Protein AF-A0A7C3ZSX3-F1 (afdb_monomer_lite)

Secondary structure (DSSP, 8-state):
--HHHHHHHHHHHHHHHHS--HHHHHHHHHHHHHHHHHHHHHHHHHHHHHHHHHHHHHHHHHHHHHH-

Sequence (68 aa):
MDSWTIATFIGASFLLYLTPGADMMFTIASGVAGGPRAGLAAACGIALGVMVHVTAAAAGLAVLVATS

Foldseek 3Di:
DDVVVVVVVVVVVVVVVVPCDPLRVQLVVLCVVPNNVSSVVSNVVVVVVVVVVVVVVVVVVVVVVVVD

Structure (mmCIF, N/CA/C/O backbone):
data_AF-A0A7C3ZSX3-F1
#
_entry.id   AF-A0A7C3ZSX3-F1
#
loop_
_atom_site.group_PDB
_atom_site.id
_atom_site.type_symbol
_atom_site.label_atom_id
_atom_site.label_alt_id
_atom_site.label_comp_id
_atom_site.label_asym_id
_atom_site.label_entity_id
_atom_site.label_seq_id
_atom_site.pdbx_PDB_ins_code
_atom_site.Cartn_x
_atom_site.Cartn_y
_atom_site.Cartn_z
_atom_site.occupancy
_atom_site.B_iso_or_equiv
_atom_site.auth_seq_id
_atom_site.auth_comp_id
_atom_site.auth_asym_id
_atom_site.auth_atom_id
_atom_site.pdbx_PDB_model_num
ATOM 1 N N . MET A 1 1 ? 28.949 -2.860 1.946 1.00 62.81 1 MET A N 1
ATOM 2 C CA . MET A 1 1 ? 27.858 -1.871 2.044 1.00 62.81 1 MET A CA 1
ATOM 3 C C . MET A 1 1 ? 28.308 -0.846 3.057 1.00 62.81 1 MET A C 1
ATOM 5 O O . MET A 1 1 ? 28.609 -1.225 4.182 1.00 62.81 1 MET A O 1
ATOM 9 N N . ASP A 1 2 ? 28.458 0.400 2.639 1.00 85.12 2 ASP A N 1
ATOM 10 C CA . ASP A 1 2 ? 29.024 1.465 3.469 1.00 85.12 2 ASP A CA 1
ATOM 11 C C . ASP A 1 2 ? 28.006 1.833 4.555 1.00 85.12 2 ASP A C 1
ATOM 13 O O . ASP A 1 2 ? 26.819 1.999 4.262 1.00 85.12 2 ASP A O 1
ATOM 17 N N . SER A 1 3 ? 28.435 1.958 5.814 1.00 84.81 3 SER A N 1
ATOM 18 C CA . SER A 1 3 ? 27.529 2.229 6.946 1.00 84.81 3 SER A CA 1
ATOM 19 C C . SER A 1 3 ? 26.717 3.517 6.763 1.00 84.81 3 SER A C 1
ATOM 21 O O . SER A 1 3 ? 25.590 3.621 7.241 1.00 84.81 3 SER A O 1
ATOM 23 N N . TRP A 1 4 ? 27.271 4.476 6.018 1.00 92.56 4 TRP A N 1
ATOM 24 C CA . TRP A 1 4 ? 26.605 5.716 5.629 1.00 92.56 4 TRP A CA 1
ATOM 25 C C . TRP A 1 4 ? 25.385 5.477 4.732 1.00 92.56 4 TRP A C 1
ATOM 27 O O . TRP A 1 4 ? 24.320 6.036 4.978 1.00 92.56 4 TRP A O 1
ATOM 37 N N . THR A 1 5 ? 25.512 4.594 3.739 1.00 92.38 5 THR A N 1
ATOM 38 C CA . THR A 1 5 ? 24.428 4.216 2.821 1.00 92.38 5 THR A CA 1
ATOM 39 C C . THR A 1 5 ? 23.299 3.504 3.563 1.00 92.38 5 THR A C 1
ATOM 41 O O . THR A 1 5 ? 22.126 3.720 3.274 1.00 92.38 5 THR A O 1
ATOM 44 N N . ILE A 1 6 ? 23.635 2.688 4.568 1.00 92.06 6 ILE A N 1
ATOM 45 C CA . ILE A 1 6 ? 22.637 2.021 5.416 1.00 92.06 6 ILE A CA 1
ATOM 46 C C . ILE A 1 6 ? 21.901 3.046 6.291 1.00 92.06 6 ILE A C 1
ATOM 48 O O . ILE A 1 6 ? 20.677 3.004 6.375 1.00 92.06 6 ILE A O 1
ATOM 52 N N . ALA A 1 7 ? 22.615 3.990 6.910 1.00 91.94 7 ALA A N 1
ATOM 53 C CA . ALA A 1 7 ? 22.002 5.010 7.761 1.00 91.94 7 ALA A CA 1
ATOM 54 C C . ALA A 1 7 ? 21.043 5.928 6.980 1.00 91.94 7 ALA A C 1
ATOM 56 O O . ALA A 1 7 ? 19.927 6.188 7.437 1.00 91.94 7 ALA A O 1
ATOM 57 N N . THR A 1 8 ? 21.439 6.378 5.786 1.00 93.25 8 THR A N 1
ATOM 58 C CA . THR A 1 8 ? 20.577 7.203 4.925 1.00 93.25 8 THR A CA 1
ATOM 59 C C . THR A 1 8 ? 19.393 6.411 4.375 1.00 93.25 8 THR A C 1
ATOM 61 O O . THR A 1 8 ? 18.281 6.936 4.347 1.00 93.25 8 THR A O 1
ATOM 64 N N . PHE A 1 9 ? 19.585 5.136 4.021 1.00 90.56 9 PHE A N 1
ATOM 65 C CA . PHE A 1 9 ? 18.498 4.245 3.612 1.00 90.56 9 PHE A CA 1
ATOM 66 C C . PHE A 1 9 ? 17.474 4.027 4.730 1.00 90.56 9 PHE A C 1
ATOM 68 O O . PHE A 1 9 ? 16.273 4.110 4.474 1.00 90.56 9 PHE A O 1
ATOM 75 N N . ILE A 1 10 ? 17.923 3.788 5.967 1.00 92.44 10 ILE A N 1
ATOM 76 C CA . ILE A 1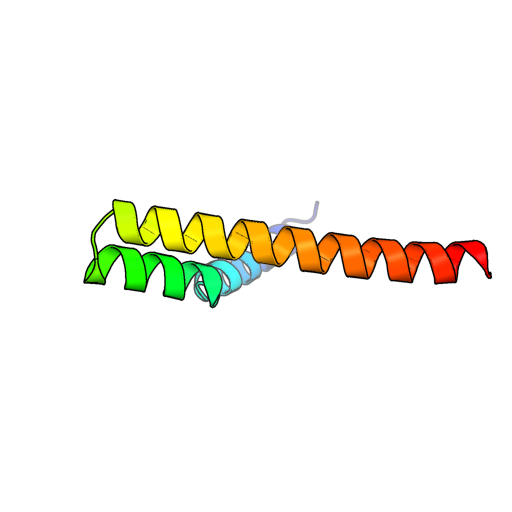 10 ? 17.034 3.641 7.128 1.00 92.44 10 ILE A CA 1
ATOM 77 C C . ILE A 1 10 ? 16.239 4.931 7.345 1.00 92.44 10 ILE A C 1
ATOM 79 O O . ILE A 1 10 ? 15.020 4.866 7.481 1.00 92.44 10 ILE A O 1
ATOM 83 N N . GLY A 1 11 ? 16.894 6.096 7.320 1.00 92.50 11 GLY A N 1
ATOM 84 C CA . GLY A 1 11 ? 16.216 7.387 7.474 1.00 92.50 11 GLY A CA 1
ATOM 85 C C . GLY A 1 11 ? 15.171 7.648 6.385 1.00 92.50 11 GLY A C 1
ATOM 86 O O . GLY A 1 11 ? 14.031 7.996 6.691 1.00 92.50 11 GLY A O 1
ATOM 87 N N . ALA A 1 12 ? 15.526 7.418 5.120 1.00 89.31 12 ALA A N 1
ATOM 88 C CA . ALA A 1 12 ? 14.605 7.566 3.994 1.00 89.31 12 ALA A CA 1
ATOM 89 C C . ALA A 1 12 ? 13.435 6.572 4.069 1.00 89.31 12 ALA A C 1
ATOM 91 O O . ALA A 1 12 ? 12.285 6.958 3.874 1.00 89.31 12 ALA A O 1
ATOM 92 N N . SER A 1 13 ? 13.707 5.311 4.414 1.00 85.56 13 SER A N 1
ATOM 93 C CA . SER A 1 13 ? 12.674 4.285 4.594 1.00 85.56 13 SER A CA 1
ATOM 94 C C . SER A 1 13 ? 11.720 4.644 5.729 1.00 85.56 13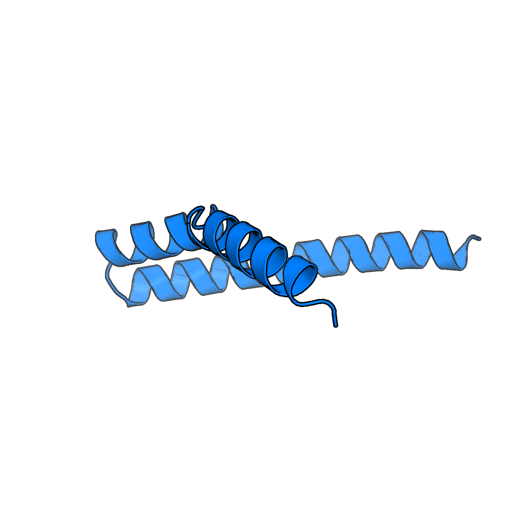 SER A C 1
ATOM 96 O O . SER A 1 13 ? 10.519 4.445 5.592 1.00 85.56 13 SER A O 1
ATOM 98 N N . PHE A 1 14 ? 12.231 5.213 6.825 1.00 85.12 14 PHE A N 1
ATOM 99 C CA . PHE A 1 14 ? 11.413 5.665 7.949 1.00 85.12 14 PHE A CA 1
ATOM 100 C C . PHE A 1 14 ? 10.487 6.816 7.546 1.00 85.12 14 PHE A C 1
ATOM 102 O O . PHE A 1 14 ? 9.303 6.792 7.873 1.00 85.12 14 PHE A O 1
ATOM 109 N N . LEU A 1 15 ? 10.999 7.788 6.782 1.00 85.94 15 LEU A N 1
ATOM 110 C CA . LEU A 1 15 ? 10.185 8.870 6.221 1.00 85.94 15 LEU A CA 1
ATOM 111 C C . LEU A 1 15 ? 9.102 8.337 5.274 1.00 85.94 15 LEU A C 1
ATOM 113 O O . LEU A 1 15 ? 7.958 8.772 5.370 1.00 85.94 15 LEU A O 1
ATOM 117 N N . LEU A 1 16 ? 9.433 7.363 4.421 1.00 82.44 16 LEU A N 1
ATOM 118 C CA . LEU A 1 16 ? 8.461 6.714 3.535 1.00 82.44 16 LEU A CA 1
ATOM 119 C C . LEU A 1 16 ? 7.401 5.920 4.305 1.00 82.44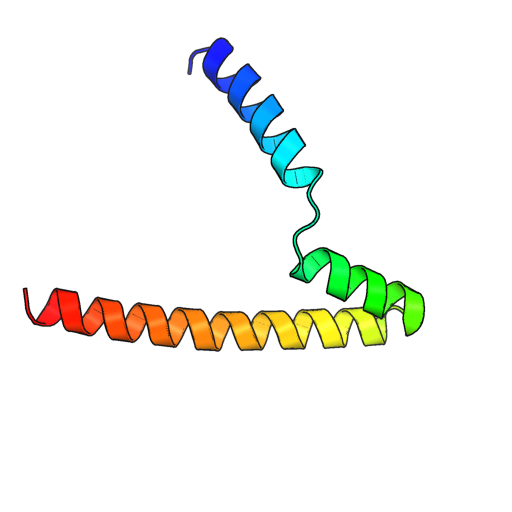 16 LEU A C 1
ATOM 121 O O . LEU A 1 16 ? 6.233 5.941 3.927 1.00 82.44 16 LEU A O 1
ATOM 125 N N . TYR A 1 17 ? 7.781 5.253 5.396 1.00 75.75 17 TYR A N 1
ATOM 126 C CA . TYR A 1 17 ? 6.837 4.543 6.263 1.00 75.75 17 TYR A CA 1
ATOM 127 C C . TYR A 1 17 ? 5.916 5.504 7.026 1.00 75.75 17 TYR A C 1
ATOM 129 O O . TYR A 1 17 ? 4.761 5.175 7.293 1.00 75.75 17 TYR A O 1
ATOM 137 N N . LEU A 1 18 ? 6.422 6.692 7.375 1.00 72.38 18 LEU A N 1
ATOM 138 C CA . LEU A 1 18 ? 5.673 7.719 8.098 1.00 72.38 18 LEU A CA 1
ATOM 139 C C . LEU A 1 18 ? 4.669 8.470 7.218 1.00 72.38 18 LEU A C 1
ATOM 141 O O . LEU A 1 18 ? 3.768 9.122 7.741 1.00 72.38 18 LEU A O 1
ATOM 145 N N . THR A 1 19 ? 4.779 8.360 5.900 1.00 75.31 19 THR A N 1
ATOM 146 C CA . THR A 1 19 ? 3.701 8.695 4.970 1.00 75.31 19 THR A CA 1
ATOM 147 C C . THR A 1 19 ? 2.890 7.433 4.676 1.00 75.31 19 THR A C 1
ATOM 149 O O . THR A 1 19 ? 3.161 6.786 3.662 1.00 75.31 19 THR A O 1
ATOM 152 N N . PRO A 1 20 ? 1.908 7.038 5.522 1.00 68.56 20 PRO A N 1
ATOM 153 C CA . PRO A 1 20 ? 0.966 6.009 5.128 1.00 68.56 20 PRO A CA 1
ATOM 154 C C . PRO A 1 20 ? 0.378 6.421 3.780 1.00 68.56 20 PRO A C 1
ATOM 156 O O . PRO A 1 20 ? -0.211 7.496 3.651 1.00 68.56 20 PRO A O 1
ATOM 159 N N . GLY A 1 21 ? 0.612 5.598 2.757 1.00 77.12 21 GLY A N 1
ATOM 160 C CA . GLY A 1 21 ? 0.124 5.875 1.411 1.00 77.12 21 GLY A CA 1
ATOM 161 C C . GLY A 1 21 ? -1.399 6.020 1.395 1.00 77.12 21 GLY A C 1
ATOM 162 O O . GLY A 1 21 ? -2.087 5.590 2.326 1.00 77.12 21 GLY A O 1
ATOM 163 N N . ALA A 1 22 ? -1.941 6.598 0.322 1.00 76.94 22 ALA A N 1
ATOM 164 C CA . ALA A 1 22 ? -3.384 6.806 0.178 1.00 76.94 22 ALA A CA 1
ATOM 165 C C . ALA A 1 22 ? -4.186 5.502 0.374 1.00 76.94 22 ALA A C 1
ATOM 167 O O . ALA A 1 22 ? -5.208 5.507 1.059 1.00 76.94 22 ALA A O 1
ATOM 168 N N . ASP A 1 23 ? -3.674 4.375 -0.128 1.00 79.50 23 ASP A N 1
ATOM 169 C CA . ASP A 1 23 ? -4.273 3.043 0.018 1.00 79.50 23 ASP A CA 1
ATOM 170 C C . ASP A 1 23 ? -4.358 2.579 1.479 1.00 79.50 23 ASP A C 1
ATOM 172 O O . ASP A 1 23 ? -5.376 2.049 1.936 1.00 79.50 23 ASP A O 1
ATOM 176 N N . MET A 1 24 ? -3.289 2.814 2.240 1.00 82.62 24 MET A N 1
ATOM 177 C CA . MET A 1 24 ? -3.201 2.447 3.650 1.00 82.62 24 MET A CA 1
ATOM 178 C C . MET A 1 24 ? -4.100 3.352 4.496 1.00 82.62 24 MET A C 1
ATOM 180 O O . MET A 1 24 ? -4.853 2.848 5.328 1.00 82.62 24 MET A O 1
ATOM 184 N N . MET A 1 25 ? -4.105 4.664 4.232 1.00 86.69 25 MET A N 1
ATOM 185 C CA . MET A 1 25 ? -5.017 5.615 4.880 1.00 86.69 25 MET A CA 1
ATOM 186 C C . MET A 1 25 ? -6.482 5.266 4.614 1.00 86.69 25 MET A C 1
ATOM 188 O O . MET A 1 25 ? -7.289 5.279 5.541 1.00 86.69 25 MET A O 1
ATOM 192 N N . PHE A 1 26 ? -6.832 4.904 3.377 1.00 84.56 26 PHE A N 1
ATOM 193 C CA . PHE A 1 26 ? -8.193 4.509 3.018 1.00 84.56 26 PHE A CA 1
ATOM 194 C C . PHE A 1 26 ? -8.613 3.198 3.690 1.00 84.56 26 PHE A C 1
ATOM 196 O O . PHE A 1 26 ? -9.727 3.095 4.209 1.00 84.56 26 PHE A O 1
ATOM 203 N N . THR A 1 27 ? -7.719 2.209 3.732 1.00 87.44 27 THR A N 1
ATOM 204 C CA . THR A 1 27 ? -7.973 0.925 4.400 1.00 87.44 27 THR A CA 1
ATOM 205 C C . THR A 1 27 ? -8.155 1.113 5.908 1.00 87.44 27 THR A C 1
ATOM 207 O O . THR A 1 27 ? -9.090 0.556 6.487 1.00 87.44 27 THR A O 1
ATOM 210 N N . ILE A 1 28 ? -7.315 1.942 6.540 1.00 87.62 28 ILE A N 1
ATOM 211 C CA . ILE A 1 28 ? -7.426 2.294 7.963 1.00 87.62 28 ILE A CA 1
ATOM 212 C C . ILE A 1 28 ? -8.726 3.058 8.220 1.00 87.62 28 ILE A C 1
ATOM 214 O O . ILE A 1 28 ? -9.478 2.672 9.109 1.00 87.62 28 ILE A O 1
ATOM 218 N N . ALA A 1 29 ? -9.034 4.091 7.434 1.00 87.31 29 ALA A N 1
ATOM 219 C CA . ALA A 1 29 ? -10.263 4.869 7.582 1.00 87.31 29 ALA A CA 1
ATOM 220 C C . ALA A 1 29 ? -11.514 3.991 7.418 1.00 87.31 29 ALA A C 1
ATOM 222 O O . ALA A 1 29 ? -12.431 4.068 8.234 1.00 87.31 29 ALA A O 1
ATOM 223 N N . SER A 1 30 ? -11.520 3.097 6.424 1.00 89.56 30 SER A N 1
ATOM 224 C CA . SER A 1 30 ? -12.602 2.130 6.202 1.00 89.56 30 SER A CA 1
ATOM 225 C C . SER A 1 30 ? -12.720 1.130 7.355 1.00 89.56 30 SER A C 1
ATOM 227 O O . SER A 1 30 ? -13.827 0.801 7.778 1.00 89.56 30 SER A O 1
ATOM 229 N N . GLY A 1 31 ? -11.589 0.680 7.905 1.00 88.75 31 GLY A N 1
ATOM 230 C CA . GLY A 1 31 ? -11.536 -0.198 9.073 1.00 88.75 31 GLY A CA 1
ATOM 231 C C . GLY A 1 31 ? -12.023 0.467 10.363 1.00 88.75 31 GLY A C 1
ATOM 232 O O . GLY A 1 31 ? -12.737 -0.160 11.141 1.00 88.75 31 GLY A O 1
ATOM 233 N N . VAL A 1 32 ? -11.683 1.740 10.576 1.00 91.44 32 VAL A N 1
ATOM 234 C CA . VAL A 1 32 ? -12.125 2.534 11.734 1.00 91.44 32 VAL A CA 1
ATOM 235 C C . VAL A 1 32 ? -13.612 2.880 11.626 1.00 91.44 32 VAL A C 1
ATOM 237 O O . VAL A 1 32 ? -14.330 2.774 12.615 1.00 91.44 32 VAL A O 1
ATOM 240 N N . ALA A 1 33 ? -14.094 3.253 10.437 1.00 88.75 33 ALA A N 1
ATOM 241 C CA . ALA A 1 33 ? -15.484 3.659 10.229 1.00 88.75 33 ALA A CA 1
ATOM 242 C C . ALA A 1 33 ? -16.467 2.476 10.158 1.00 88.75 33 ALA A C 1
AT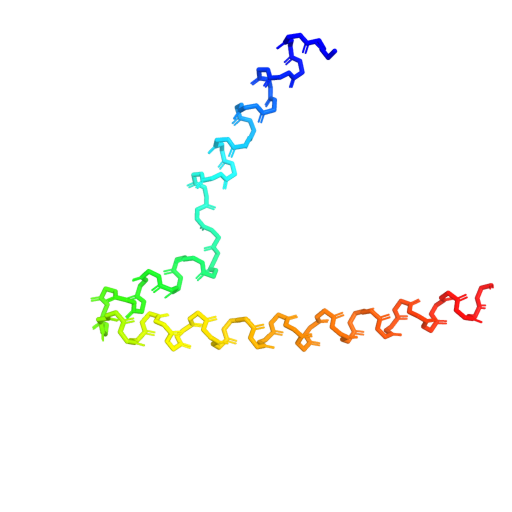OM 244 O O . ALA A 1 33 ? -17.588 2.579 10.650 1.00 88.75 33 ALA A O 1
ATOM 245 N N . GLY A 1 34 ? -16.069 1.362 9.534 1.00 84.81 34 GLY A N 1
ATOM 246 C CA . GLY A 1 34 ? -16.948 0.219 9.243 1.00 84.81 34 GLY A CA 1
ATOM 247 C C . GLY A 1 34 ? -16.511 -1.110 9.868 1.00 84.81 34 GLY A C 1
ATOM 248 O O . GLY A 1 34 ? -17.096 -2.155 9.574 1.00 84.81 34 GLY A O 1
ATOM 249 N N . GLY A 1 35 ? -15.479 -1.099 10.712 1.00 91.38 35 GLY A N 1
ATOM 250 C CA . GLY A 1 35 ? -14.921 -2.292 11.340 1.00 91.38 35 GLY A CA 1
ATOM 251 C C . GLY A 1 35 ? -13.995 -3.110 10.422 1.00 91.38 35 GLY A C 1
ATOM 252 O O . GLY A 1 35 ? -13.792 -2.791 9.247 1.00 91.38 35 GLY A O 1
ATOM 253 N N . PRO A 1 36 ? -13.443 -4.227 10.928 1.00 87.25 36 PRO A N 1
ATOM 254 C CA . PRO A 1 36 ? -12.398 -4.993 10.2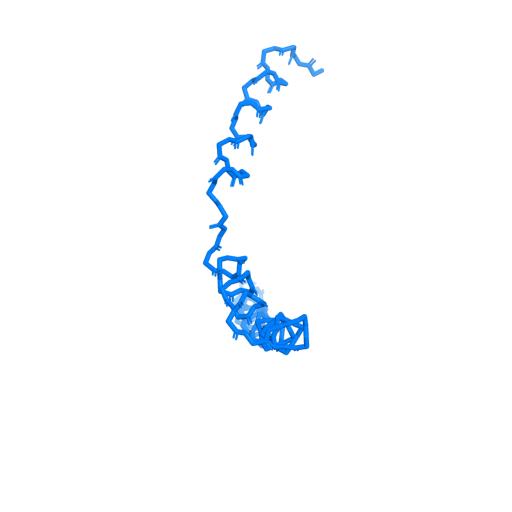41 1.00 87.25 36 PRO A CA 1
ATOM 255 C C . PRO A 1 36 ? -12.843 -5.568 8.889 1.00 87.25 36 PRO A C 1
ATOM 257 O O . PRO A 1 36 ? -12.033 -5.704 7.975 1.00 87.25 36 PRO A O 1
ATOM 260 N N . ARG A 1 37 ? -14.138 -5.868 8.725 1.00 90.44 37 ARG A N 1
ATOM 261 C CA . ARG A 1 37 ? -14.694 -6.351 7.452 1.00 90.44 37 ARG A CA 1
ATOM 262 C C . ARG A 1 37 ? -14.718 -5.272 6.371 1.00 90.44 37 ARG A C 1
ATOM 264 O O . ARG A 1 37 ? -14.417 -5.581 5.223 1.00 90.44 37 ARG A O 1
ATOM 271 N N . ALA A 1 38 ? -15.040 -4.028 6.729 1.00 87.88 38 ALA A N 1
ATOM 272 C CA . ALA A 1 38 ? -15.014 -2.908 5.792 1.00 87.88 38 ALA A CA 1
ATOM 273 C C . ALA A 1 38 ? -13.577 -2.569 5.370 1.00 87.88 38 ALA A C 1
ATOM 275 O O . ALA A 1 38 ? -13.325 -2.345 4.188 1.00 87.88 38 ALA A O 1
ATOM 276 N N . GLY A 1 39 ? -12.622 -2.632 6.306 1.00 88.88 39 GLY A N 1
ATOM 277 C CA . GLY A 1 39 ? -11.194 -2.530 5.993 1.00 88.88 39 GLY A CA 1
ATOM 278 C C . GLY A 1 39 ? -10.723 -3.626 5.030 1.00 88.88 39 GLY A C 1
ATOM 279 O O . GLY A 1 39 ? -10.056 -3.330 4.043 1.00 88.88 39 GLY A O 1
ATOM 280 N N . LEU A 1 40 ? -11.128 -4.882 5.251 1.00 89.94 40 LEU A N 1
ATOM 281 C CA . LEU A 1 40 ? -10.777 -5.982 4.347 1.00 89.94 40 LEU A CA 1
ATOM 282 C C . LEU A 1 40 ? -11.381 -5.795 2.947 1.00 89.94 40 LEU A C 1
ATOM 284 O O . LEU A 1 40 ? -10.691 -5.999 1.953 1.00 89.94 40 LEU A O 1
ATOM 288 N N . ALA A 1 41 ? -12.641 -5.361 2.858 1.00 90.06 41 ALA A N 1
ATOM 289 C CA . ALA A 1 41 ? -13.283 -5.061 1.580 1.00 90.06 41 ALA A CA 1
ATOM 290 C C . ALA A 1 41 ? -12.568 -3.923 0.826 1.00 90.06 41 ALA A C 1
ATOM 292 O O . ALA A 1 41 ? -12.334 -4.042 -0.377 1.00 90.06 41 ALA A O 1
ATOM 293 N N . ALA A 1 42 ? -12.166 -2.860 1.533 1.00 90.50 42 ALA A N 1
ATOM 294 C CA . ALA A 1 42 ? -11.371 -1.766 0.976 1.00 90.50 42 ALA A CA 1
ATOM 295 C C . ALA A 1 42 ? -10.015 -2.258 0.444 1.00 90.50 42 ALA A C 1
ATOM 297 O O . ALA A 1 42 ? -9.671 -1.977 -0.704 1.00 90.50 42 ALA A O 1
ATOM 298 N N . ALA A 1 43 ? -9.289 -3.058 1.231 1.00 89.25 43 ALA A N 1
ATOM 299 C CA . ALA A 1 43 ? -8.011 -3.638 0.824 1.00 89.25 43 ALA A CA 1
ATOM 300 C C . ALA A 1 43 ? -8.151 -4.546 -0.412 1.00 89.25 43 ALA A C 1
ATOM 302 O O . ALA A 1 43 ? -7.347 -4.455 -1.340 1.00 89.25 43 ALA A O 1
ATOM 303 N N . CYS A 1 44 ? -9.193 -5.384 -0.464 1.00 91.31 44 CYS A N 1
ATOM 304 C CA . CYS A 1 44 ? -9.486 -6.211 -1.635 1.00 91.31 44 CYS A CA 1
ATOM 305 C C . CYS A 1 44 ? -9.785 -5.359 -2.876 1.00 91.31 44 CYS A C 1
ATOM 307 O O . CYS A 1 44 ? -9.274 -5.659 -3.953 1.00 91.31 44 CYS A O 1
ATOM 309 N N . GLY A 1 45 ? -10.574 -4.292 -2.732 1.00 91.12 45 GLY A N 1
ATOM 310 C CA . GLY A 1 45 ? -10.875 -3.370 -3.829 1.00 91.12 45 GLY A CA 1
ATOM 311 C C . GLY A 1 45 ? -9.620 -2.695 -4.385 1.00 91.12 45 GLY A C 1
ATOM 312 O O . GLY A 1 45 ? -9.407 -2.704 -5.598 1.00 91.12 45 GLY A O 1
ATOM 313 N N . ILE A 1 46 ? -8.755 -2.187 -3.502 1.00 91.69 46 ILE A N 1
ATOM 314 C CA . ILE A 1 46 ? -7.463 -1.597 -3.880 1.00 91.69 46 ILE A CA 1
ATOM 315 C C . ILE A 1 46 ? -6.599 -2.623 -4.624 1.00 91.69 46 ILE A C 1
ATOM 317 O O . ILE A 1 46 ? -6.104 -2.336 -5.713 1.00 91.69 46 ILE A O 1
ATOM 321 N N . ALA A 1 47 ? -6.451 -3.833 -4.077 1.00 89.38 47 ALA A N 1
ATOM 322 C CA . ALA A 1 47 ? -5.625 -4.877 -4.679 1.00 89.38 47 ALA A CA 1
ATOM 323 C C . ALA A 1 47 ? -6.101 -5.251 -6.092 1.00 89.38 47 ALA A C 1
ATOM 325 O O . ALA A 1 47 ? -5.287 -5.366 -7.010 1.00 89.38 47 ALA A O 1
ATOM 326 N N . LEU A 1 48 ? -7.416 -5.387 -6.290 1.00 92.12 48 LEU A N 1
ATOM 327 C CA . LEU A 1 48 ? -7.994 -5.653 -7.608 1.00 92.12 48 LEU A CA 1
ATOM 328 C C . LEU A 1 48 ? -7.734 -4.500 -8.586 1.00 92.12 48 LEU A C 1
ATOM 330 O O . LEU A 1 48 ? -7.335 -4.749 -9.724 1.00 92.12 48 LEU A O 1
ATOM 334 N N . GLY A 1 49 ? -7.899 -3.250 -8.146 1.00 90.06 49 GLY A N 1
ATOM 335 C CA . GLY A 1 49 ? -7.605 -2.073 -8.967 1.00 90.06 49 GLY A CA 1
ATOM 336 C C . GLY A 1 49 ? -6.140 -2.010 -9.403 1.00 90.06 49 GLY A C 1
ATOM 337 O O . GLY A 1 49 ? -5.851 -1.800 -10.584 1.00 90.06 49 GLY A O 1
ATOM 338 N N . VAL A 1 50 ? -5.214 -2.273 -8.477 1.00 91.19 50 VAL A N 1
ATOM 339 C CA . VAL A 1 50 ? -3.772 -2.321 -8.761 1.00 91.19 50 VAL A CA 1
ATOM 340 C C . VAL A 1 50 ? -3.443 -3.422 -9.768 1.00 91.19 50 VAL A C 1
ATOM 342 O O . VAL A 1 50 ? -2.681 -3.169 -10.698 1.00 91.19 50 VAL A O 1
ATOM 345 N N . MET A 1 51 ? -4.039 -4.613 -9.656 1.00 92.56 51 MET A N 1
ATOM 346 C CA . MET A 1 51 ? -3.821 -5.690 -10.633 1.00 92.56 51 MET A CA 1
ATOM 347 C C . MET A 1 51 ? -4.249 -5.284 -12.047 1.00 92.56 51 MET A C 1
ATOM 349 O O . MET A 1 51 ? -3.508 -5.506 -13.007 1.00 92.56 51 MET A O 1
ATOM 353 N N . VAL A 1 52 ? -5.413 -4.647 -12.191 1.00 93.94 52 VAL A N 1
ATOM 354 C CA . VAL A 1 52 ? -5.888 -4.157 -13.495 1.00 93.94 52 VAL A CA 1
ATOM 355 C C . VAL A 1 52 ? -4.958 -3.075 -14.050 1.00 93.94 52 VAL A C 1
ATOM 357 O O . VAL A 1 52 ? -4.583 -3.117 -15.220 1.00 93.94 52 VAL A O 1
ATOM 360 N N . HIS A 1 53 ? -4.528 -2.130 -13.216 1.00 92.19 53 HIS A N 1
ATOM 361 C CA . HIS A 1 53 ? -3.614 -1.074 -13.644 1.00 92.19 53 HIS A CA 1
ATOM 362 C C . HIS A 1 53 ? -2.247 -1.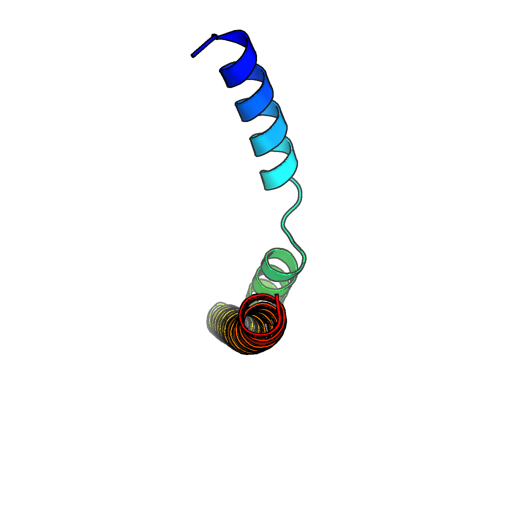625 -14.081 1.00 92.19 53 HIS A C 1
ATOM 364 O O . HIS A 1 53 ? -1.750 -1.276 -15.152 1.00 92.19 53 HIS A O 1
ATOM 370 N N . VAL A 1 54 ? -1.656 -2.521 -13.285 1.00 94.06 54 VAL A N 1
ATOM 371 C CA . VAL A 1 54 ? -0.350 -3.135 -13.571 1.00 94.06 54 VAL A CA 1
ATOM 372 C C . VAL A 1 54 ? -0.408 -3.989 -14.831 1.00 94.06 54 VAL A C 1
ATOM 374 O O . VAL A 1 54 ? 0.500 -3.913 -15.652 1.00 94.06 54 VAL A O 1
ATOM 377 N N . THR A 1 55 ? -1.470 -4.774 -15.023 1.00 93.88 55 THR A N 1
ATOM 378 C CA . THR A 1 55 ? -1.632 -5.584 -16.241 1.00 93.88 55 THR A CA 1
ATOM 379 C C . THR A 1 55 ? -1.778 -4.713 -17.486 1.00 93.88 55 THR A C 1
ATOM 381 O O . THR A 1 55 ? -1.134 -4.998 -18.494 1.00 93.88 55 THR A O 1
ATOM 384 N N . ALA A 1 56 ? -2.536 -3.616 -17.414 1.00 92.81 56 ALA A N 1
ATOM 385 C CA . ALA A 1 56 ? -2.635 -2.651 -18.507 1.00 92.81 56 ALA A CA 1
ATOM 386 C C . ALA A 1 56 ? -1.281 -1.984 -18.818 1.00 92.81 56 ALA A C 1
ATOM 388 O O . ALA A 1 56 ? -0.887 -1.899 -19.983 1.00 92.81 56 ALA A O 1
ATOM 389 N N . ALA A 1 57 ? -0.539 -1.565 -17.789 1.00 94.19 57 ALA A N 1
ATOM 390 C CA . ALA A 1 57 ? 0.793 -0.985 -17.947 1.00 94.19 57 ALA A CA 1
ATOM 391 C C . ALA A 1 57 ? 1.788 -1.992 -18.547 1.00 94.19 57 ALA A C 1
ATOM 393 O O . ALA A 1 57 ? 2.517 -1.659 -19.479 1.00 94.19 57 ALA A O 1
ATOM 394 N N . ALA A 1 58 ? 1.783 -3.237 -18.063 1.00 93.81 58 ALA A N 1
ATOM 395 C CA . ALA A 1 58 ? 2.626 -4.314 -18.573 1.00 93.81 58 ALA A CA 1
ATOM 396 C C . ALA A 1 58 ? 2.295 -4.656 -20.032 1.00 93.81 58 ALA A C 1
ATOM 398 O O . ALA A 1 58 ? 3.209 -4.830 -20.832 1.00 93.81 58 ALA A O 1
ATOM 399 N N . ALA A 1 59 ? 1.012 -4.699 -20.400 1.00 92.44 59 ALA A N 1
ATOM 400 C CA . ALA A 1 59 ? 0.591 -4.903 -21.783 1.00 92.44 59 ALA A CA 1
ATOM 401 C C . ALA A 1 59 ? 1.066 -3.758 -22.696 1.00 92.44 59 ALA A C 1
ATOM 403 O O . ALA A 1 59 ? 1.601 -4.017 -23.772 1.00 92.44 59 ALA A O 1
ATOM 404 N N . GLY A 1 60 ? 0.940 -2.501 -22.258 1.00 90.50 60 GLY A N 1
ATOM 405 C CA . GLY A 1 60 ? 1.453 -1.345 -23.000 1.00 90.50 60 GLY A CA 1
ATOM 406 C C . GLY A 1 60 ? 2.977 -1.371 -23.168 1.00 90.50 60 GLY A C 1
ATOM 407 O O . GLY A 1 60 ? 3.482 -1.157 -24.270 1.00 90.50 60 GLY A O 1
ATOM 408 N N . LEU A 1 61 ? 3.713 -1.704 -22.102 1.00 90.62 61 LEU A N 1
ATOM 409 C CA . LEU A 1 61 ? 5.164 -1.907 -22.164 1.00 90.62 61 LEU A CA 1
ATOM 410 C C . LEU A 1 61 ? 5.539 -3.060 -23.104 1.00 90.62 61 LEU A C 1
ATOM 412 O O . LEU A 1 61 ? 6.497 -2.929 -23.861 1.00 90.62 61 LEU A O 1
ATOM 416 N N . ALA A 1 62 ? 4.781 -4.159 -23.103 1.00 90.69 62 ALA A N 1
ATOM 417 C CA . ALA A 1 62 ? 5.020 -5.294 -23.991 1.00 90.69 62 ALA A CA 1
ATOM 418 C C . ALA A 1 62 ? 4.883 -4.909 -25.470 1.00 90.69 62 ALA A C 1
ATOM 420 O O . ALA A 1 62 ? 5.679 -5.364 -26.286 1.00 90.69 62 ALA A O 1
ATOM 421 N N . VAL A 1 63 ? 3.929 -4.034 -25.811 1.00 93.56 63 VAL A N 1
ATOM 422 C CA . VAL A 1 63 ? 3.807 -3.488 -27.172 1.00 93.56 63 VAL A CA 1
ATOM 423 C C . VAL A 1 63 ? 5.044 -2.676 -27.539 1.00 93.56 63 VAL A C 1
ATOM 425 O O . VAL A 1 63 ? 5.626 -2.932 -28.587 1.00 93.56 63 VAL A O 1
ATOM 428 N N . LEU A 1 64 ? 5.485 -1.755 -26.675 1.00 91.06 64 LEU A N 1
ATOM 429 C CA . LEU A 1 64 ? 6.676 -0.940 -26.940 1.00 91.06 64 LEU A CA 1
ATOM 430 C C . LEU A 1 64 ? 7.918 -1.804 -27.187 1.00 91.06 64 LEU A C 1
ATOM 432 O O . LEU A 1 64 ? 8.615 -1.582 -28.174 1.00 91.06 64 LEU A O 1
ATOM 436 N N . VAL A 1 65 ? 8.143 -2.812 -26.337 1.00 91.44 65 VAL A N 1
ATOM 437 C CA . VAL A 1 65 ? 9.267 -3.758 -26.461 1.00 91.44 65 VAL A CA 1
ATOM 438 C C . VAL A 1 65 ? 9.150 -4.628 -27.716 1.00 91.44 65 VAL A C 1
ATOM 440 O O . VAL A 1 65 ? 10.157 -4.940 -28.338 1.00 91.44 65 VAL A O 1
ATOM 443 N N . ALA A 1 66 ? 7.941 -5.026 -28.117 1.00 89.00 66 ALA A N 1
ATOM 444 C CA . ALA A 1 66 ? 7.738 -5.805 -29.339 1.00 89.00 66 ALA A CA 1
ATOM 445 C C . ALA A 1 66 ? 7.942 -4.979 -30.623 1.00 89.00 66 ALA A C 1
ATOM 447 O O . ALA A 1 66 ? 8.178 -5.551 -31.685 1.00 89.00 66 ALA A O 1
ATOM 448 N N . THR A 1 67 ? 7.814 -3.652 -30.538 1.00 84.94 67 THR A N 1
ATOM 449 C CA . THR A 1 67 ? 7.977 -2.722 -31.669 1.00 84.94 67 THR A CA 1
ATOM 450 C C . THR A 1 67 ? 9.356 -2.059 -31.757 1.00 84.94 67 THR A C 1
ATOM 452 O O . THR A 1 67 ? 9.591 -1.320 -32.714 1.00 84.94 67 THR A O 1
ATOM 455 N N . SER A 1 68 ? 10.237 -2.282 -30.775 1.00 59.75 68 SER A N 1
ATOM 456 C CA . SER A 1 68 ? 11.618 -1.771 -30.736 1.00 59.75 68 SER A CA 1
ATOM 457 C C . SER A 1 68 ? 12.630 -2.726 -31.352 1.00 59.75 68 SER A C 1
ATOM 459 O O . SER A 1 68 ? 12.488 -3.943 -31.099 1.00 59.75 68 SER A O 1
#

Radius of gyration: 18.04 Å; chains: 1; bounding box: 46×15×43 Å

pLDDT: mean 87.47, std 7.06, range [59.75, 94.19]